Protein AF-A0A918DSN4-F1 (afdb_monomer_lite)

Sequence (107 aa):
MLESLDSAGRFVSGFLAGEIDETTNPALEEDDLLMLAVLTLDRTDPGWVLARIADSGVPVCLRAQLLWPMMRTYAEGYDILHREDPHAVRHLPTPGRHSGEEDAHHA

pLDDT: mean 81.46, std 16.31, range [38.91, 95.88]

Organism: NCBI:txid2045107

Radius of gyration: 15.55 Å; chains: 1; bounding box: 35×34×47 Å

Foldseek 3Di:
DLPDLVSLLVVLVCQQVVVDDCVNPVCVPVVVSNLVSLLVCCVPPVVSLLVLLLPPVTDNLSNLVSLQSHDNCNVVSLVNSCVVPVVSNVPRDDPPPPPPPDPPDDD

Secondary structure (DSSP, 8-state):
---SHHHHHHHHHHHHTTSS-TTT-THHHHS-HHHHHHHHHHHH-HHHHHHHHT-TTS-HHHHHHTTTT-SSSHHHHHHHHHHH-TTTTTTSPPTT-----------

Structure (mmCIF, N/CA/C/O backbone):
data_AF-A0A918DSN4-F1
#
_entry.id   AF-A0A918DSN4-F1
#
loop_
_atom_site.group_PDB
_atom_site.id
_atom_site.type_symbol
_atom_site.label_atom_id
_atom_site.label_alt_id
_atom_site.label_comp_id
_atom_site.label_asym_id
_atom_site.label_entity_id
_atom_site.label_seq_id
_atom_site.pdbx_PDB_ins_code
_atom_site.Cartn_x
_atom_site.Cartn_y
_atom_site.Cartn_z
_atom_site.occupancy
_atom_site.B_iso_or_equiv
_atom_site.auth_seq_id
_atom_site.auth_comp_id
_atom_site.auth_asym_id
_atom_site.auth_atom_id
_atom_site.pdbx_PDB_model_num
ATOM 1 N N . MET A 1 1 ? 14.220 9.222 -0.508 1.00 58.44 1 MET A N 1
ATOM 2 C CA . MET A 1 1 ? 14.613 8.637 -1.807 1.00 58.44 1 MET A CA 1
ATOM 3 C C . MET A 1 1 ? 14.317 7.143 -1.750 1.00 58.44 1 MET A C 1
ATOM 5 O O . MET A 1 1 ? 14.965 6.436 -0.988 1.00 58.44 1 MET A O 1
ATOM 9 N N . LEU A 1 2 ? 13.271 6.688 -2.447 1.00 73.06 2 LEU A N 1
ATOM 10 C CA . LEU A 1 2 ? 12.767 5.302 -2.442 1.00 73.06 2 LEU A CA 1
ATOM 11 C C . LEU A 1 2 ? 13.606 4.397 -3.369 1.00 73.06 2 LEU A C 1
ATOM 13 O O . LEU A 1 2 ? 13.076 3.705 -4.229 1.00 73.06 2 LEU A O 1
ATOM 17 N N . GLU A 1 3 ? 14.934 4.448 -3.249 1.00 69.88 3 GLU A N 1
ATOM 18 C CA . GLU A 1 3 ? 15.845 3.836 -4.237 1.00 69.88 3 GLU A CA 1
ATOM 19 C C . GLU A 1 3 ? 16.078 2.336 -4.024 1.00 69.88 3 GLU A C 1
ATOM 21 O O . GLU A 1 3 ? 16.684 1.676 -4.866 1.00 69.88 3 GLU A O 1
ATOM 26 N N . SER A 1 4 ? 15.610 1.780 -2.905 1.00 82.19 4 SER A N 1
ATOM 27 C CA . SER A 1 4 ? 15.794 0.372 -2.556 1.00 82.19 4 SER A CA 1
ATOM 28 C C . SER A 1 4 ? 14.475 -0.311 -2.206 1.00 82.19 4 SER A C 1
ATOM 30 O O . SER A 1 4 ? 13.549 0.324 -1.693 1.00 82.19 4 SER A O 1
ATOM 32 N N . LEU A 1 5 ? 14.424 -1.629 -2.438 1.00 84.25 5 LEU A N 1
ATOM 33 C CA . LEU A 1 5 ? 13.309 -2.505 -2.056 1.00 84.25 5 LEU A C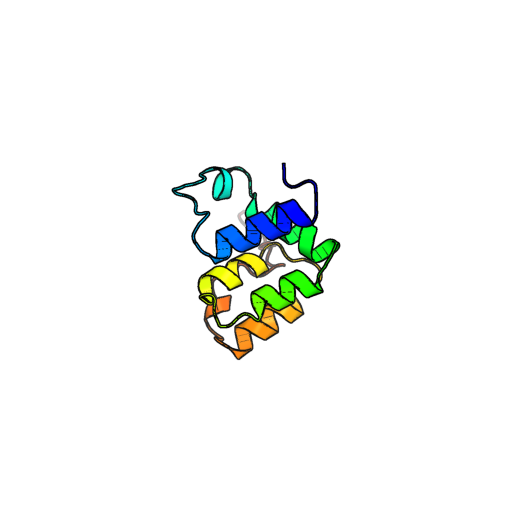A 1
ATOM 34 C C . LEU A 1 5 ? 12.911 -2.290 -0.588 1.00 84.25 5 LEU A C 1
ATOM 36 O O . LEU A 1 5 ? 11.740 -2.090 -0.284 1.00 84.25 5 LEU A O 1
ATOM 40 N N . ASP A 1 6 ? 13.899 -2.248 0.308 1.00 89.31 6 ASP A N 1
ATOM 41 C CA . ASP A 1 6 ? 13.683 -2.039 1.740 1.00 89.31 6 ASP A CA 1
ATOM 42 C C . ASP A 1 6 ? 13.043 -0.681 2.044 1.00 89.31 6 ASP A C 1
ATOM 44 O O . ASP A 1 6 ? 12.159 -0.589 2.896 1.00 89.31 6 ASP A O 1
ATOM 48 N N . SER A 1 7 ? 13.470 0.384 1.358 1.00 89.88 7 SER A N 1
ATOM 49 C CA . SER A 1 7 ? 12.892 1.713 1.561 1.00 89.88 7 SER A CA 1
ATOM 50 C C . SER A 1 7 ? 11.457 1.782 1.046 1.00 89.88 7 SER A C 1
ATOM 52 O O . SER A 1 7 ? 10.608 2.360 1.721 1.00 89.88 7 SER A O 1
ATOM 54 N N . ALA A 1 8 ? 11.181 1.190 -0.119 1.00 91.81 8 ALA A N 1
ATOM 55 C CA . ALA A 1 8 ? 9.836 1.130 -0.681 1.00 91.81 8 ALA A CA 1
ATOM 56 C C . ALA A 1 8 ? 8.899 0.289 0.199 1.00 91.81 8 ALA A C 1
ATOM 58 O O . ALA A 1 8 ? 7.802 0.731 0.535 1.00 91.81 8 ALA A O 1
ATOM 59 N N . GLY A 1 9 ? 9.358 -0.880 0.654 1.00 92.81 9 GLY A N 1
ATOM 60 C CA . GLY A 1 9 ? 8.585 -1.769 1.519 1.00 92.81 9 GLY A CA 1
ATOM 61 C C . GLY A 1 9 ? 8.258 -1.144 2.876 1.00 92.81 9 GLY A C 1
ATOM 62 O O . GLY A 1 9 ? 7.126 -1.261 3.351 1.00 92.81 9 GLY A O 1
ATOM 63 N N . ARG A 1 10 ? 9.212 -0.428 3.491 1.00 92.62 10 ARG A N 1
ATOM 64 C CA . ARG A 1 10 ? 8.958 0.329 4.730 1.00 92.62 10 ARG A CA 1
ATOM 65 C C . ARG A 1 10 ? 7.957 1.454 4.515 1.00 92.62 10 ARG A C 1
ATOM 67 O O . ARG A 1 10 ? 7.059 1.598 5.334 1.00 92.62 10 ARG A O 1
ATOM 74 N N . PHE A 1 11 ? 8.089 2.207 3.425 1.00 92.62 11 PHE A N 1
ATOM 75 C CA . PHE A 1 11 ? 7.168 3.297 3.115 1.00 92.62 11 PHE A CA 1
ATOM 76 C C . PHE A 1 11 ? 5.732 2.791 2.947 1.00 92.62 11 PHE A C 1
ATOM 78 O O . PHE A 1 11 ? 4.833 3.268 3.632 1.00 92.62 11 PHE A O 1
ATOM 85 N N . VAL A 1 12 ? 5.523 1.759 2.120 1.00 93.19 12 VAL A N 1
ATOM 86 C CA . VAL A 1 12 ? 4.194 1.152 1.936 1.00 93.19 12 VAL A CA 1
ATOM 87 C C . VAL A 1 12 ? 3.662 0.576 3.250 1.00 93.19 12 VAL A C 1
ATOM 89 O O . VAL A 1 12 ? 2.486 0.733 3.551 1.00 93.19 12 VAL A O 1
ATOM 92 N N . SER A 1 13 ? 4.510 -0.050 4.070 1.00 94.31 13 SER A N 1
ATOM 93 C CA . SER A 1 13 ? 4.070 -0.582 5.368 1.00 94.31 13 SER A CA 1
ATOM 94 C C . SER A 1 13 ? 3.641 0.524 6.342 1.00 94.31 13 SER A C 1
ATOM 96 O O . SER A 1 13 ? 2.614 0.371 6.994 1.00 94.31 13 SER A O 1
ATOM 98 N N . GLY A 1 14 ? 4.379 1.639 6.412 1.00 92.44 14 GLY A N 1
ATOM 99 C CA . GLY A 1 14 ? 4.011 2.794 7.240 1.00 92.44 14 GLY A CA 1
ATOM 100 C C . GLY A 1 14 ? 2.718 3.460 6.767 1.00 92.44 14 GLY A C 1
ATOM 101 O O . GLY A 1 14 ? 1.870 3.809 7.585 1.00 92.44 14 GLY A O 1
ATOM 102 N N . PHE A 1 15 ? 2.515 3.543 5.448 1.00 92.50 15 PHE A N 1
ATOM 103 C CA . PHE A 1 15 ? 1.252 3.994 4.864 1.00 92.50 15 PHE A CA 1
ATOM 104 C C . PHE A 1 15 ? 0.073 3.099 5.283 1.00 92.50 15 PHE A C 1
ATOM 106 O O . PHE A 1 15 ? -0.926 3.586 5.806 1.00 92.50 15 PHE A O 1
ATOM 113 N N . LEU A 1 16 ? 0.198 1.774 5.139 1.00 92.62 16 LEU A N 1
ATOM 114 C CA . LEU A 1 16 ? -0.867 0.834 5.520 1.00 92.62 16 LEU A CA 1
ATOM 115 C C . LEU A 1 16 ? -1.156 0.820 7.029 1.00 92.62 16 LEU A C 1
ATOM 117 O O . LEU A 1 16 ? -2.276 0.510 7.431 1.00 92.62 16 LEU A O 1
ATOM 121 N N . ALA A 1 17 ? -0.162 1.148 7.857 1.00 92.06 17 ALA A N 1
ATOM 122 C CA . ALA A 1 17 ? -0.320 1.283 9.302 1.00 92.06 17 ALA A CA 1
ATOM 123 C C . ALA A 1 17 ? -0.967 2.619 9.722 1.00 92.06 17 ALA A C 1
ATOM 125 O O . ALA A 1 17 ? -1.288 2.791 10.897 1.00 92.06 17 ALA A O 1
ATOM 126 N N . GLY A 1 18 ? -1.157 3.561 8.788 1.00 88.56 18 GLY A N 1
ATOM 127 C CA . GLY A 1 18 ? -1.617 4.922 9.076 1.00 88.56 18 GLY A CA 1
ATOM 128 C C . GLY A 1 18 ? -0.564 5.792 9.770 1.00 88.56 18 GLY A C 1
ATOM 129 O O . GLY A 1 18 ? -0.893 6.840 10.314 1.00 88.56 18 GLY A O 1
ATOM 130 N N . GLU A 1 19 ? 0.699 5.359 9.780 1.00 89.31 19 GLU A N 1
ATOM 131 C CA . GLU A 1 19 ? 1.829 6.138 10.303 1.00 89.31 19 GLU A CA 1
ATOM 132 C C . GLU A 1 19 ? 2.291 7.203 9.301 1.00 89.31 19 GLU A C 1
ATOM 134 O O . GLU A 1 19 ? 2.946 8.173 9.682 1.00 89.31 19 GLU A O 1
ATOM 139 N N . ILE A 1 20 ? 1.980 6.995 8.019 1.00 85.00 20 ILE A N 1
ATOM 140 C CA . ILE A 1 20 ? 2.277 7.904 6.917 1.00 85.00 20 ILE A CA 1
ATOM 141 C C . ILE A 1 20 ? 0.960 8.206 6.200 1.00 85.00 20 ILE A C 1
ATOM 143 O O . ILE A 1 20 ? 0.361 7.319 5.595 1.00 85.00 20 ILE A O 1
ATOM 147 N N . ASP A 1 21 ? 0.529 9.458 6.259 1.00 84.19 21 ASP A N 1
ATOM 148 C CA . ASP A 1 21 ? -0.645 9.985 5.565 1.00 84.19 21 ASP A CA 1
ATOM 149 C C . ASP A 1 21 ? -0.343 11.382 4.999 1.00 84.19 21 ASP A C 1
ATOM 151 O O . ASP A 1 21 ? 0.725 11.948 5.235 1.00 84.19 21 ASP A O 1
ATOM 155 N N . GLU A 1 22 ? -1.272 11.954 4.240 1.00 77.62 22 GLU A N 1
ATOM 156 C CA . GLU A 1 22 ? -1.101 13.274 3.611 1.00 77.62 22 GLU A CA 1
ATOM 157 C C . GLU A 1 22 ? -0.929 14.400 4.643 1.00 77.62 22 GLU A C 1
ATOM 159 O O . GLU A 1 22 ? -0.298 15.420 4.369 1.00 77.62 22 GLU A O 1
ATOM 164 N N . THR A 1 23 ? -1.443 14.215 5.862 1.00 79.00 23 THR A N 1
ATOM 165 C CA . THR A 1 23 ? -1.339 15.216 6.931 1.00 79.00 23 THR A CA 1
ATOM 166 C C . THR A 1 23 ? 0.054 15.247 7.554 1.00 79.00 23 THR A C 1
ATOM 168 O O . THR A 1 23 ? 0.546 16.304 7.952 1.00 79.00 23 THR A O 1
ATOM 171 N N . THR A 1 24 ? 0.701 14.085 7.621 1.00 76.12 24 THR A N 1
ATOM 172 C CA . THR A 1 24 ? 2.030 13.881 8.201 1.00 76.12 24 THR A CA 1
ATOM 173 C C . THR A 1 24 ? 3.135 13.938 7.150 1.00 76.12 24 THR A C 1
ATOM 175 O O . THR A 1 24 ? 4.286 14.229 7.481 1.00 76.12 24 THR A O 1
ATOM 178 N N . ASN A 1 25 ? 2.794 13.706 5.882 1.00 74.38 25 ASN A N 1
ATOM 179 C CA . ASN A 1 25 ? 3.702 13.755 4.750 1.00 74.38 25 ASN A CA 1
ATOM 180 C C . ASN A 1 25 ? 2.975 14.241 3.480 1.00 74.38 25 ASN A C 1
ATOM 182 O O . ASN A 1 25 ? 2.563 13.416 2.665 1.00 74.38 25 ASN A O 1
ATOM 186 N N . PRO A 1 26 ? 2.869 15.566 3.267 1.00 75.19 26 PRO A N 1
ATOM 187 C CA . PRO A 1 26 ? 2.189 16.146 2.101 1.00 75.19 26 PRO A CA 1
ATOM 188 C C . PRO A 1 26 ? 2.729 15.660 0.747 1.00 75.19 26 PRO A C 1
ATOM 190 O O . PRO A 1 26 ? 1.994 15.578 -0.233 1.00 75.19 26 PRO A O 1
ATOM 193 N N . ALA A 1 27 ? 4.000 15.245 0.700 1.00 73.75 27 ALA A N 1
ATOM 194 C CA . ALA A 1 27 ? 4.622 14.690 -0.500 1.00 73.75 27 ALA A CA 1
ATOM 195 C C . ALA A 1 27 ? 4.008 13.346 -0.952 1.00 73.75 27 ALA A C 1
ATOM 197 O O . ALA A 1 27 ? 4.314 12.864 -2.038 1.00 73.75 27 ALA A O 1
ATOM 198 N N . LEU A 1 28 ? 3.147 12.715 -0.142 1.00 74.38 28 LEU A N 1
ATOM 199 C CA . LEU A 1 28 ? 2.351 11.563 -0.578 1.00 74.38 28 LEU A CA 1
ATOM 200 C C . LEU A 1 28 ? 1.499 11.878 -1.810 1.00 74.38 28 LEU A C 1
ATOM 202 O O . LEU A 1 28 ? 1.452 11.047 -2.716 1.00 74.38 28 LEU A O 1
ATOM 206 N N . GLU A 1 29 ? 0.856 13.047 -1.817 1.00 72.69 29 GLU A N 1
ATOM 207 C CA . GLU A 1 29 ? -0.027 13.497 -2.896 1.00 72.69 29 GLU A CA 1
ATOM 208 C C . GLU A 1 29 ? 0.756 14.292 -3.950 1.00 72.69 29 GLU A C 1
ATOM 210 O O . GLU A 1 29 ? 0.581 14.070 -5.142 1.00 72.69 29 GLU A O 1
ATOM 215 N N . GLU A 1 30 ? 1.666 15.176 -3.525 1.00 68.69 30 GLU A N 1
ATOM 216 C CA . GLU A 1 30 ? 2.381 16.071 -4.448 1.00 68.69 30 GLU A CA 1
ATOM 217 C C . GLU A 1 30 ? 3.437 15.356 -5.307 1.00 68.69 30 GLU A C 1
ATOM 219 O O . GLU A 1 30 ? 3.617 15.705 -6.474 1.00 68.69 30 GLU A O 1
ATOM 224 N N . ASP A 1 31 ? 4.122 14.352 -4.748 1.00 73.38 31 ASP A N 1
ATOM 225 C CA . ASP A 1 31 ? 5.269 13.689 -5.388 1.00 73.38 31 ASP A CA 1
ATOM 226 C C . ASP A 1 31 ? 4.969 12.236 -5.805 1.00 73.38 31 ASP A C 1
ATOM 228 O O . ASP A 1 31 ? 5.889 11.475 -6.129 1.00 73.38 31 ASP A O 1
ATOM 232 N N . ASP A 1 32 ? 3.697 11.818 -5.764 1.00 84.06 32 ASP A N 1
ATOM 233 C CA . ASP A 1 32 ? 3.251 10.460 -6.104 1.00 84.06 32 ASP A CA 1
ATOM 234 C C . ASP A 1 32 ? 4.087 9.354 -5.407 1.00 84.06 32 ASP A C 1
ATOM 236 O O . ASP A 1 32 ? 4.364 8.280 -5.959 1.00 84.06 32 ASP A O 1
ATOM 240 N N . LEU A 1 33 ? 4.546 9.594 -4.171 1.00 87.06 33 LEU A N 1
ATOM 241 C CA . LEU A 1 33 ? 5.531 8.723 -3.511 1.00 87.06 33 LEU A CA 1
ATOM 242 C C . LEU A 1 33 ? 5.012 7.300 -3.287 1.00 87.06 33 LEU A C 1
ATOM 244 O O . LEU A 1 33 ? 5.771 6.334 -3.419 1.00 87.06 33 LEU A O 1
ATOM 248 N N . LEU A 1 34 ? 3.719 7.155 -2.981 1.00 89.12 34 LEU A N 1
ATOM 249 C CA . LEU A 1 34 ? 3.089 5.843 -2.855 1.00 89.12 34 LEU A CA 1
ATOM 250 C C . LEU A 1 34 ? 3.099 5.100 -4.193 1.00 89.12 34 LEU A C 1
ATOM 252 O O . LEU A 1 34 ? 3.443 3.918 -4.235 1.00 89.12 34 LEU A O 1
ATOM 256 N N . MET A 1 35 ? 2.806 5.804 -5.288 1.00 89.62 35 MET A N 1
ATOM 257 C CA . MET A 1 35 ? 2.839 5.240 -6.634 1.00 89.62 35 MET A CA 1
ATOM 258 C C . MET A 1 35 ? 4.234 4.725 -6.985 1.00 89.62 35 MET A C 1
ATOM 260 O O . MET A 1 35 ? 4.383 3.575 -7.402 1.00 89.62 35 MET A O 1
ATOM 264 N N . LEU A 1 36 ? 5.271 5.533 -6.751 1.00 90.31 36 LEU A N 1
ATOM 265 C CA . LEU A 1 36 ? 6.657 5.151 -7.023 1.00 90.31 36 LEU A CA 1
ATOM 266 C C . LEU A 1 36 ? 7.116 3.955 -6.176 1.00 90.31 36 LEU A C 1
ATOM 268 O O . LEU A 1 36 ? 7.787 3.052 -6.693 1.00 90.31 36 LEU A O 1
ATOM 272 N N . ALA A 1 37 ? 6.749 3.921 -4.891 1.00 92.44 37 ALA A N 1
ATOM 273 C CA . ALA A 1 37 ? 7.082 2.811 -4.002 1.00 92.44 37 ALA A CA 1
ATOM 274 C C . ALA A 1 37 ? 6.438 1.503 -4.483 1.00 92.44 37 ALA A C 1
ATOM 276 O O . ALA A 1 37 ? 7.122 0.487 -4.625 1.00 92.44 37 ALA A O 1
ATOM 277 N N . VAL A 1 38 ? 5.138 1.539 -4.785 1.00 93.56 38 VAL A N 1
ATOM 278 C CA . VAL A 1 38 ? 4.383 0.367 -5.240 1.00 93.56 38 VAL A CA 1
ATOM 279 C C . VAL A 1 38 ? 4.875 -0.119 -6.601 1.00 93.56 38 VAL A C 1
ATOM 281 O O . VAL A 1 38 ? 5.118 -1.313 -6.745 1.00 93.56 38 VAL A O 1
ATOM 284 N N . LEU A 1 39 ? 5.112 0.770 -7.573 1.00 91.88 39 LEU A N 1
ATOM 285 C CA . LEU A 1 39 ? 5.688 0.406 -8.877 1.00 91.88 39 LEU A CA 1
ATOM 286 C C . LEU A 1 39 ? 7.041 -0.295 -8.730 1.00 91.88 39 LEU A C 1
ATOM 288 O O . LEU A 1 39 ? 7.336 -1.281 -9.413 1.00 91.88 39 LEU A O 1
ATOM 292 N N . THR A 1 40 ? 7.879 0.216 -7.827 1.00 92.25 40 THR A N 1
ATOM 293 C CA . THR A 1 40 ? 9.184 -0.381 -7.543 1.00 92.25 40 THR A CA 1
ATOM 294 C C . THR A 1 40 ? 9.018 -1.796 -7.005 1.00 92.25 40 THR A C 1
ATOM 296 O O . THR A 1 40 ? 9.680 -2.710 -7.504 1.00 92.25 40 THR A O 1
ATOM 299 N N . LEU A 1 41 ? 8.116 -1.994 -6.044 1.00 93.94 41 LEU A N 1
ATOM 300 C CA . LEU A 1 41 ? 7.851 -3.292 -5.430 1.00 93.94 41 LEU A CA 1
ATOM 301 C C . LEU A 1 41 ? 7.183 -4.273 -6.405 1.00 93.94 41 LEU A C 1
ATOM 303 O O . LEU A 1 41 ? 7.676 -5.382 -6.546 1.00 93.94 41 LEU A O 1
ATOM 307 N N . ASP A 1 42 ? 6.160 -3.872 -7.163 1.00 93.88 42 ASP A N 1
ATOM 308 C CA . ASP A 1 42 ? 5.487 -4.720 -8.168 1.00 93.88 42 ASP A CA 1
ATOM 309 C C . ASP A 1 42 ? 6.482 -5.282 -9.205 1.00 93.88 42 ASP A C 1
ATOM 311 O O . ASP A 1 42 ? 6.422 -6.448 -9.622 1.00 93.88 42 ASP A O 1
ATOM 315 N N . ARG A 1 43 ? 7.472 -4.462 -9.582 1.00 92.50 43 ARG A N 1
ATOM 316 C CA . ARG A 1 43 ? 8.541 -4.860 -10.503 1.00 92.50 43 ARG A CA 1
ATOM 317 C C . ARG A 1 43 ? 9.580 -5.783 -9.864 1.00 92.50 43 ARG A C 1
ATOM 319 O O . ARG A 1 43 ? 10.088 -6.669 -10.550 1.00 92.50 43 ARG A O 1
ATOM 326 N N . THR A 1 44 ? 9.953 -5.543 -8.609 1.00 93.56 44 THR A N 1
ATOM 327 C CA . THR A 1 44 ? 11.111 -6.196 -7.969 1.00 93.56 44 THR A CA 1
ATOM 328 C C . THR A 1 44 ? 10.732 -7.393 -7.101 1.00 93.56 44 THR A C 1
ATOM 330 O O . THR A 1 44 ? 11.393 -8.424 -7.184 1.00 93.56 44 THR A O 1
ATOM 333 N N . ASP A 1 45 ? 9.651 -7.290 -6.334 1.00 94.56 45 ASP A N 1
ATOM 334 C CA . ASP A 1 45 ? 9.075 -8.348 -5.505 1.00 94.56 45 ASP A CA 1
ATOM 335 C C . ASP A 1 45 ? 7.529 -8.301 -5.563 1.00 94.56 45 ASP A C 1
ATOM 337 O O . ASP A 1 45 ? 6.866 -7.780 -4.659 1.00 94.56 45 ASP A O 1
ATOM 341 N N . PRO A 1 46 ? 6.920 -8.848 -6.633 1.00 93.31 46 PRO A N 1
ATOM 342 C CA . PRO A 1 46 ? 5.461 -8.870 -6.790 1.00 93.31 46 PRO A CA 1
ATOM 343 C C . PRO A 1 46 ? 4.749 -9.610 -5.649 1.00 93.31 46 PRO A C 1
ATOM 345 O O . PRO A 1 46 ? 3.628 -9.267 -5.276 1.00 93.31 46 PRO A O 1
ATOM 348 N N . GLY A 1 47 ? 5.389 -10.652 -5.104 1.00 95.25 47 GLY A N 1
ATOM 349 C CA . GLY A 1 47 ? 4.806 -11.505 -4.076 1.00 95.25 47 GLY A CA 1
ATOM 350 C C . GLY A 1 47 ? 4.629 -10.739 -2.774 1.00 95.25 47 GLY A C 1
ATOM 351 O O . GLY A 1 47 ? 3.616 -10.907 -2.096 1.00 95.25 47 GLY A O 1
ATOM 352 N N . TRP A 1 48 ? 5.567 -9.842 -2.466 1.00 94.31 48 TRP A N 1
ATOM 353 C CA . TRP A 1 48 ? 5.457 -8.946 -1.324 1.00 94.31 48 TRP A CA 1
ATOM 354 C C . TRP A 1 48 ? 4.233 -8.026 -1.420 1.00 94.31 48 TRP A C 1
ATOM 356 O O . TRP A 1 48 ? 3.465 -7.941 -0.460 1.00 94.31 48 TRP A O 1
ATOM 366 N N . VAL A 1 49 ? 4.007 -7.377 -2.572 1.00 94.06 49 VAL A N 1
ATOM 367 C CA . VAL A 1 49 ? 2.863 -6.460 -2.764 1.00 94.06 49 VAL A CA 1
ATOM 368 C C . VAL A 1 49 ? 1.542 -7.215 -2.665 1.00 94.06 49 VAL A C 1
ATOM 370 O O . VAL A 1 49 ? 0.651 -6.804 -1.922 1.00 94.06 49 VAL A O 1
ATOM 373 N N . LEU A 1 50 ? 1.434 -8.362 -3.341 1.00 95.69 50 LEU A N 1
ATOM 374 C CA . LEU A 1 50 ? 0.236 -9.201 -3.283 1.00 95.69 50 LEU A CA 1
ATOM 375 C C . LEU A 1 50 ? -0.052 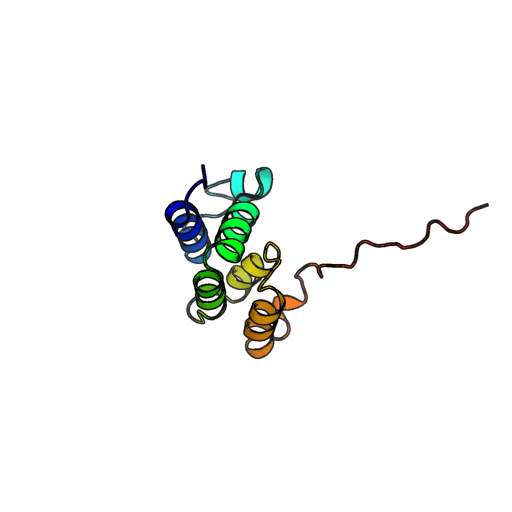-9.702 -1.863 1.00 95.69 50 LEU A C 1
ATOM 377 O O . LEU A 1 50 ? -1.211 -9.736 -1.455 1.00 95.69 50 LEU A O 1
ATOM 381 N N . ALA A 1 51 ? 0.980 -10.028 -1.080 1.00 95.88 51 ALA A N 1
ATOM 382 C CA . ALA A 1 51 ? 0.806 -10.413 0.317 1.00 95.88 51 ALA A CA 1
ATOM 383 C C . ALA A 1 51 ? 0.242 -9.268 1.174 1.00 95.88 51 ALA A C 1
ATOM 385 O O . ALA A 1 51 ? -0.575 -9.524 2.052 1.00 95.88 51 ALA A O 1
ATOM 386 N N . ARG A 1 52 ? 0.633 -8.010 0.916 1.00 95.12 52 ARG A N 1
ATOM 387 C CA . ARG A 1 52 ? 0.045 -6.839 1.592 1.00 95.12 52 ARG A CA 1
ATOM 388 C C . ARG A 1 52 ? -1.397 -6.587 1.165 1.00 95.12 52 ARG A C 1
ATOM 390 O O . ARG A 1 52 ? -2.229 -6.260 2.002 1.00 95.12 52 ARG A O 1
ATOM 397 N N . ILE A 1 53 ? -1.710 -6.779 -0.115 1.00 94.25 53 ILE A N 1
ATOM 398 C CA . ILE A 1 53 ? -3.089 -6.686 -0.615 1.00 94.25 53 ILE A CA 1
ATOM 399 C C . ILE A 1 53 ? -3.973 -7.785 -0.018 1.00 94.25 53 ILE A C 1
ATOM 401 O O . ILE A 1 53 ? -5.150 -7.547 0.221 1.00 94.25 53 ILE A O 1
ATOM 405 N N . ALA A 1 54 ? -3.433 -8.968 0.266 1.00 95.44 54 ALA A N 1
ATOM 406 C CA . ALA A 1 54 ? -4.172 -10.056 0.903 1.00 95.44 54 ALA A CA 1
ATOM 407 C C . ALA A 1 54 ? -4.292 -9.929 2.435 1.00 95.44 54 ALA A C 1
ATOM 409 O O . ALA A 1 54 ? -4.941 -10.767 3.060 1.00 95.44 54 ALA A O 1
ATOM 410 N N . ASP A 1 55 ? -3.671 -8.921 3.053 1.00 95.38 55 ASP A N 1
ATOM 411 C CA . ASP A 1 55 ? -3.667 -8.768 4.506 1.00 95.38 55 ASP A CA 1
ATOM 412 C C . ASP A 1 55 ? -5.006 -8.215 5.019 1.00 95.38 55 ASP A C 1
ATOM 414 O O . ASP A 1 55 ? -5.236 -7.006 5.066 1.00 95.38 55 ASP A O 1
ATOM 418 N N . SER A 1 56 ? -5.894 -9.112 5.452 1.00 91.00 56 SER A N 1
ATOM 419 C CA . SER A 1 56 ? -7.200 -8.752 6.016 1.00 91.00 56 SER A CA 1
ATOM 420 C C . SER A 1 56 ? -7.116 -7.979 7.341 1.00 91.00 56 SER A C 1
ATOM 422 O O . SER A 1 56 ? -8.138 -7.509 7.834 1.00 91.00 56 SER A O 1
ATOM 424 N N . GLY A 1 57 ? -5.929 -7.869 7.951 1.00 92.94 57 GLY A N 1
ATOM 425 C CA . GLY A 1 57 ? -5.699 -7.018 9.118 1.00 92.94 57 GLY A CA 1
ATOM 426 C C . GLY A 1 57 ? -5.670 -5.525 8.782 1.00 92.94 57 GLY A C 1
ATOM 427 O O . GLY A 1 57 ? -5.838 -4.698 9.678 1.00 92.94 57 GLY A O 1
ATOM 428 N N . VAL A 1 58 ? -5.497 -5.172 7.504 1.00 92.56 58 VAL A N 1
ATOM 429 C CA . VAL A 1 58 ? -5.468 -3.787 7.024 1.00 92.56 58 VAL A CA 1
ATOM 430 C C . VAL A 1 58 ? -6.808 -3.426 6.366 1.00 92.56 58 VAL A C 1
ATOM 432 O O . VAL A 1 58 ? -7.326 -4.210 5.558 1.00 92.56 58 VAL A O 1
ATOM 435 N N . PRO A 1 59 ? -7.375 -2.232 6.638 1.00 91.50 59 PRO A N 1
ATOM 436 C CA . PRO A 1 59 ? -8.595 -1.769 5.986 1.00 91.50 59 PRO A CA 1
ATOM 437 C C . PRO A 1 59 ? -8.537 -1.888 4.460 1.00 91.50 59 PRO A C 1
ATOM 439 O O . PRO A 1 59 ? -7.571 -1.467 3.819 1.00 91.50 59 PRO A O 1
ATOM 442 N N . VAL A 1 60 ? -9.606 -2.432 3.871 1.00 91.00 60 VAL A N 1
ATOM 443 C CA . VAL A 1 60 ? -9.688 -2.694 2.426 1.00 91.00 60 VAL A CA 1
ATOM 444 C C . VAL A 1 60 ? -9.471 -1.427 1.591 1.00 91.00 60 VAL A C 1
ATOM 446 O O . VAL A 1 60 ? -8.822 -1.480 0.552 1.00 91.00 60 VAL A O 1
ATOM 449 N N . CYS A 1 61 ? -9.930 -0.269 2.078 1.00 88.06 61 CYS A N 1
ATOM 450 C CA . CYS A 1 61 ? -9.756 1.016 1.406 1.00 88.06 61 CYS A CA 1
ATOM 451 C C . CYS A 1 61 ? -8.286 1.441 1.289 1.00 88.06 61 CYS A C 1
ATOM 453 O O . CYS A 1 61 ? -7.917 2.026 0.279 1.00 88.06 61 CYS A O 1
ATOM 455 N N . LEU A 1 62 ? -7.441 1.124 2.275 1.00 89.88 62 LEU A N 1
ATOM 456 C CA . LEU A 1 62 ? -6.008 1.429 2.225 1.00 89.88 62 LEU A CA 1
ATOM 457 C C . LEU A 1 62 ? -5.281 0.466 1.287 1.00 89.88 62 LEU A C 1
ATOM 459 O O . LEU A 1 62 ? -4.482 0.890 0.457 1.00 89.88 62 LEU A O 1
ATOM 463 N N . ARG A 1 63 ? -5.608 -0.830 1.355 1.00 92.75 63 ARG A N 1
ATOM 464 C CA . ARG A 1 63 ? -5.046 -1.835 0.438 1.00 92.75 63 ARG A CA 1
ATOM 465 C C . ARG A 1 63 ? -5.419 -1.564 -1.018 1.00 92.75 63 ARG A C 1
ATOM 467 O O . ARG A 1 63 ? -4.586 -1.749 -1.899 1.00 92.75 63 ARG A O 1
ATOM 474 N N . ALA A 1 64 ? -6.633 -1.074 -1.267 1.00 91.38 64 ALA A N 1
ATOM 475 C CA . ALA A 1 64 ? -7.096 -0.683 -2.595 1.00 91.38 64 ALA A CA 1
ATOM 476 C C . ALA A 1 64 ? -6.237 0.423 -3.227 1.00 91.38 64 ALA A C 1
ATOM 478 O O . ALA A 1 64 ? -6.049 0.419 -4.439 1.00 91.38 64 ALA A O 1
ATOM 479 N N . GLN A 1 65 ? -5.641 1.320 -2.438 1.00 89.88 65 GLN A N 1
ATOM 480 C CA . GLN A 1 65 ? -4.762 2.365 -2.977 1.00 89.88 65 GLN A CA 1
ATOM 481 C C . GLN A 1 65 ? -3.465 1.802 -3.569 1.00 89.88 65 GLN A C 1
ATOM 483 O O . GLN A 1 65 ? -2.886 2.406 -4.469 1.00 89.88 65 GLN A O 1
ATOM 488 N N . LEU A 1 66 ? -3.038 0.610 -3.136 1.00 91.88 66 LEU A N 1
ATOM 489 C CA . LEU A 1 66 ? -1.871 -0.058 -3.710 1.00 91.88 66 LEU A CA 1
ATOM 490 C C . LEU A 1 66 ? -2.137 -0.617 -5.107 1.00 91.88 66 LEU A C 1
ATOM 492 O O . LEU A 1 66 ? -1.187 -0.891 -5.823 1.00 91.88 66 LEU A O 1
ATOM 496 N N . LEU A 1 67 ? -3.395 -0.806 -5.511 1.00 90.25 67 LEU A N 1
ATOM 497 C CA . LEU A 1 67 ? -3.701 -1.387 -6.818 1.00 90.25 67 LEU A CA 1
ATOM 498 C C . LEU A 1 67 ? -3.355 -0.458 -7.967 1.00 90.25 67 LEU A C 1
ATOM 500 O O . LEU A 1 67 ? -2.837 -0.908 -8.981 1.00 90.25 67 LEU A O 1
ATOM 504 N N . TRP A 1 68 ? -3.670 0.827 -7.820 1.00 85.50 68 TRP A N 1
ATOM 505 C CA . TRP A 1 68 ? -3.591 1.786 -8.918 1.00 85.50 68 TRP A CA 1
ATOM 506 C C . TRP A 1 68 ? -2.204 1.861 -9.582 1.00 85.50 68 TRP A C 1
ATOM 508 O O . TRP A 1 68 ? -2.140 1.822 -10.810 1.00 85.50 68 TRP A O 1
ATOM 518 N N . PRO A 1 69 ? -1.093 1.893 -8.824 1.00 87.44 69 PRO A N 1
ATOM 519 C CA . PRO A 1 69 ? 0.241 1.940 -9.410 1.00 87.44 69 PRO A CA 1
ATOM 520 C C . PRO A 1 69 ? 0.715 0.606 -9.997 1.00 87.44 69 PRO A C 1
ATOM 522 O O . PRO A 1 69 ? 1.725 0.579 -10.692 1.00 87.44 69 PRO A O 1
ATOM 525 N N . MET A 1 70 ? 0.069 -0.519 -9.679 1.00 89.06 70 MET A N 1
ATOM 526 C CA . MET A 1 70 ? 0.532 -1.832 -10.129 1.00 89.06 70 MET A CA 1
ATOM 527 C C . MET A 1 70 ? 0.276 -2.000 -11.622 1.00 89.06 70 MET A C 1
ATOM 529 O O . MET A 1 70 ? -0.812 -1.734 -12.123 1.00 89.06 70 MET A O 1
ATOM 533 N N . MET A 1 71 ? 1.273 -2.521 -12.330 1.00 84.56 71 MET A N 1
ATOM 534 C CA . MET A 1 71 ? 1.172 -2.802 -13.762 1.00 84.56 71 MET A CA 1
ATOM 535 C C . MET A 1 71 ? 1.146 -4.301 -14.022 1.00 84.56 71 MET A C 1
ATOM 537 O O . MET A 1 71 ? 0.417 -4.775 -14.890 1.00 84.56 71 MET A O 1
ATOM 541 N N . ARG A 1 72 ? 1.961 -5.060 -13.285 1.00 87.00 72 ARG A N 1
ATOM 542 C CA . ARG A 1 72 ? 2.198 -6.473 -13.571 1.00 87.00 72 ARG A CA 1
ATOM 543 C C . ARG A 1 72 ? 1.256 -7.384 -12.809 1.00 87.00 72 ARG A C 1
ATOM 545 O O . ARG A 1 72 ? 0.797 -8.362 -13.383 1.00 87.00 72 ARG A O 1
ATOM 552 N N . THR A 1 73 ? 0.980 -7.051 -11.552 1.00 90.56 73 THR A N 1
ATOM 553 C CA . THR A 1 73 ? 0.127 -7.862 -10.673 1.00 90.56 73 THR A CA 1
ATOM 554 C C . THR A 1 73 ? -1.237 -7.233 -10.378 1.00 90.56 73 THR A C 1
ATOM 556 O O . THR A 1 73 ? -1.925 -7.626 -9.435 1.00 90.56 73 THR A O 1
ATOM 559 N N . TYR A 1 74 ? -1.649 -6.245 -11.188 1.00 90.75 74 TYR A N 1
ATOM 560 C CA . TYR A 1 74 ? -2.930 -5.546 -11.035 1.00 90.75 74 TYR A CA 1
ATOM 561 C C . TYR A 1 74 ? -4.114 -6.517 -11.025 1.00 90.75 74 TYR A C 1
ATOM 563 O O . TYR A 1 74 ? -4.977 -6.426 -10.158 1.00 90.75 74 TYR A O 1
ATOM 571 N N . ALA A 1 75 ? -4.153 -7.459 -11.974 1.00 91.81 75 ALA A N 1
ATOM 572 C CA . ALA A 1 75 ? -5.261 -8.400 -12.102 1.00 91.81 75 ALA A CA 1
ATOM 573 C C . ALA A 1 75 ? -5.368 -9.318 -10.875 1.00 91.81 75 ALA A C 1
AT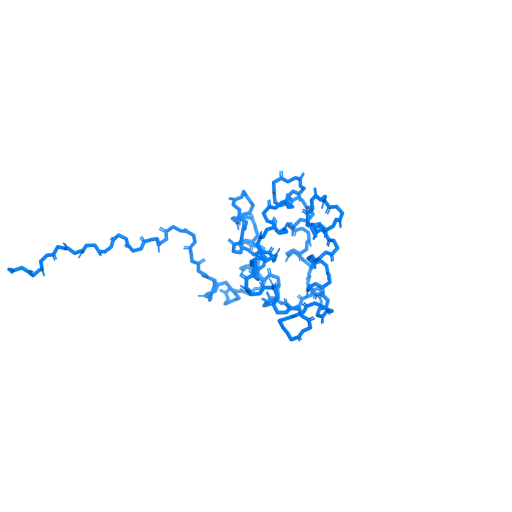OM 575 O O . ALA A 1 75 ? -6.456 -9.473 -10.328 1.00 91.81 75 ALA A O 1
ATOM 576 N N . GLU A 1 76 ? -4.250 -9.872 -10.392 1.00 94.12 76 GLU A N 1
ATOM 577 C CA . GLU A 1 76 ? -4.249 -10.700 -9.185 1.00 94.12 76 GLU A CA 1
ATOM 578 C C . GLU A 1 76 ? -4.633 -9.900 -7.935 1.00 94.12 76 GLU A C 1
ATOM 580 O O . GLU A 1 76 ? -5.419 -10.380 -7.117 1.00 94.12 76 GLU A O 1
ATOM 585 N N . GLY A 1 77 ? -4.117 -8.677 -7.785 1.00 92.44 77 GLY A N 1
ATOM 586 C CA . GLY A 1 77 ? -4.478 -7.802 -6.670 1.00 92.44 77 GLY A CA 1
ATOM 587 C C . GLY A 1 77 ? -5.960 -7.412 -6.692 1.00 92.44 77 GLY A C 1
ATOM 588 O O . GLY A 1 77 ? -6.619 -7.432 -5.651 1.00 92.44 77 GLY A O 1
ATOM 589 N N . TYR A 1 78 ? -6.501 -7.115 -7.878 1.00 92.50 78 TYR A N 1
ATOM 590 C CA . TYR A 1 78 ? -7.912 -6.794 -8.078 1.00 92.50 78 TYR A CA 1
ATOM 591 C C . TYR A 1 78 ? -8.782 -7.973 -7.662 1.00 92.50 78 TYR A C 1
ATOM 593 O O . TYR A 1 78 ? -9.724 -7.804 -6.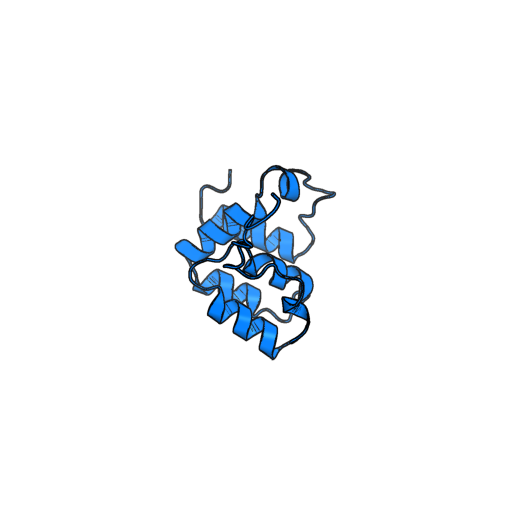896 1.00 92.50 78 TYR A O 1
ATOM 601 N N . ASP A 1 79 ? -8.428 -9.174 -8.113 1.00 93.38 79 ASP A N 1
ATOM 602 C CA . ASP A 1 79 ? -9.121 -10.410 -7.774 1.00 93.38 79 ASP A CA 1
ATOM 603 C C . ASP A 1 79 ? -9.145 -10.679 -6.266 1.00 93.38 79 ASP A C 1
ATOM 605 O O . ASP A 1 79 ? -10.166 -11.126 -5.738 1.00 93.38 79 ASP A O 1
ATOM 609 N N . ILE A 1 80 ? -8.037 -10.418 -5.564 1.00 94.00 80 ILE A N 1
ATOM 610 C CA . ILE A 1 80 ? -7.963 -10.561 -4.104 1.00 94.00 80 ILE A CA 1
ATOM 611 C C . ILE A 1 80 ? -8.974 -9.626 -3.437 1.00 94.00 80 ILE A C 1
ATOM 613 O O . ILE A 1 80 ? -9.820 -10.096 -2.674 1.00 94.00 80 ILE A O 1
ATOM 617 N N . LEU A 1 81 ? -8.931 -8.328 -3.754 1.00 92.25 81 LEU A N 1
ATOM 618 C CA . LEU A 1 81 ? -9.827 -7.356 -3.127 1.00 92.25 81 LEU A CA 1
ATOM 619 C C . LEU A 1 81 ? -11.284 -7.564 -3.532 1.00 92.25 81 LEU A C 1
ATOM 621 O O . LEU A 1 81 ? -12.165 -7.462 -2.689 1.00 92.25 81 LEU A O 1
ATOM 625 N N . HIS A 1 82 ? -11.552 -7.903 -4.792 1.00 90.50 82 HIS A N 1
ATOM 626 C CA . HIS A 1 82 ? -12.907 -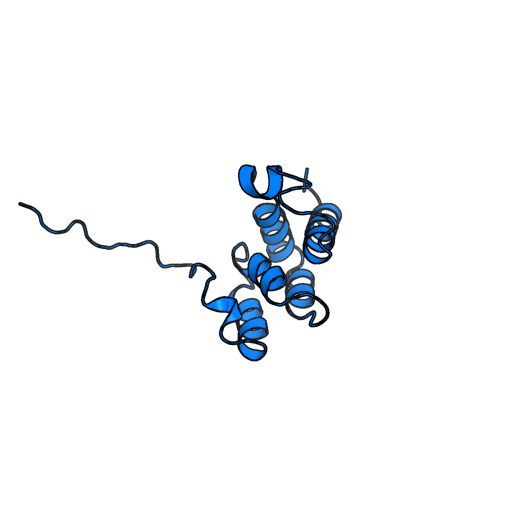8.098 -5.299 1.00 90.50 82 HIS A CA 1
ATOM 627 C C . HIS A 1 82 ? -13.621 -9.280 -4.632 1.00 90.50 82 HIS A C 1
ATOM 629 O O . HIS A 1 82 ? -14.832 -9.232 -4.427 1.00 90.50 82 HIS A O 1
ATOM 635 N N . ARG A 1 83 ? -12.886 -10.344 -4.278 1.00 90.94 83 ARG A N 1
ATOM 636 C CA . ARG A 1 83 ? -13.447 -11.483 -3.531 1.00 90.94 83 ARG A CA 1
ATOM 637 C C . ARG A 1 83 ? -13.798 -11.123 -2.090 1.00 90.94 83 ARG A C 1
ATOM 639 O O . ARG A 1 83 ? -14.708 -11.731 -1.533 1.00 90.94 83 ARG A O 1
ATOM 646 N N . GLU A 1 84 ? -13.066 -10.190 -1.492 1.00 89.81 84 GLU A N 1
ATOM 647 C CA . GLU A 1 84 ? -13.297 -9.736 -0.121 1.00 89.81 84 GLU A CA 1
ATOM 648 C C . GLU A 1 84 ? -14.417 -8.689 -0.054 1.00 89.81 84 GLU A C 1
ATOM 650 O O . GLU A 1 84 ? -15.359 -8.835 0.721 1.00 89.81 84 GLU A O 1
ATOM 655 N N . ASP A 1 85 ? -14.336 -7.668 -0.905 1.00 86.38 85 ASP A N 1
ATOM 656 C CA . ASP A 1 85 ? -15.332 -6.615 -1.055 1.00 86.38 85 ASP A CA 1
ATOM 657 C C . ASP A 1 85 ? -15.436 -6.185 -2.535 1.00 86.38 85 ASP A C 1
ATOM 659 O O . ASP A 1 85 ? -14.604 -5.418 -3.040 1.00 86.38 85 ASP A O 1
ATOM 663 N N . PRO A 1 86 ? -16.501 -6.603 -3.245 1.00 84.00 86 PRO A N 1
ATOM 664 C CA . PRO A 1 86 ? -16.739 -6.213 -4.634 1.00 84.00 86 PRO A CA 1
ATOM 665 C C . PRO A 1 86 ? -16.870 -4.699 -4.856 1.00 84.00 86 PRO A C 1
ATOM 667 O O . PRO A 1 86 ? -16.772 -4.230 -5.996 1.00 84.00 86 PRO A O 1
ATOM 670 N N . HIS A 1 87 ? -17.142 -3.923 -3.803 1.00 82.81 87 HIS A N 1
ATOM 671 C CA . HIS A 1 87 ? -17.299 -2.474 -3.861 1.00 82.81 87 HIS A CA 1
ATOM 672 C C . HIS A 1 87 ? -16.001 -1.711 -3.596 1.00 82.81 87 HIS A C 1
ATOM 674 O O . HIS A 1 87 ? -15.880 -0.588 -4.086 1.00 82.81 87 HIS A O 1
ATOM 680 N N . ALA A 1 88 ? -15.011 -2.313 -2.932 1.00 75.44 88 ALA A N 1
ATOM 681 C CA . ALA A 1 88 ? -13.737 -1.660 -2.615 1.00 75.44 88 ALA A CA 1
ATOM 682 C C . ALA A 1 88 ? -12.974 -1.178 -3.860 1.00 75.44 88 ALA A C 1
ATOM 684 O O . ALA A 1 88 ? -12.254 -0.184 -3.819 1.00 75.44 88 ALA A O 1
ATOM 685 N N . VAL A 1 89 ? -13.180 -1.848 -4.994 1.00 71.25 89 VAL A N 1
ATOM 686 C CA . VAL A 1 89 ? -12.531 -1.539 -6.274 1.00 71.25 89 VAL A CA 1
ATOM 687 C C . VAL A 1 89 ? -13.372 -0.649 -7.197 1.00 71.25 89 VAL A C 1
ATOM 689 O O . VAL A 1 89 ? -12.888 -0.237 -8.246 1.00 71.25 89 VAL A O 1
ATOM 692 N N . ARG A 1 90 ? -14.625 -0.315 -6.839 1.00 70.81 90 ARG A N 1
ATOM 693 C CA . ARG A 1 90 ? -15.517 0.497 -7.699 1.00 70.81 90 ARG A CA 1
ATOM 694 C C . ARG A 1 90 ? -15.059 1.941 -7.874 1.00 70.81 90 ARG A C 1
ATOM 696 O O . ARG A 1 90 ? -15.454 2.578 -8.846 1.00 70.81 90 ARG A O 1
ATOM 703 N N . HIS A 1 91 ? -14.274 2.447 -6.929 1.00 63.44 91 HIS A N 1
ATOM 704 C CA . HIS A 1 91 ? -13.763 3.816 -6.936 1.00 63.44 91 HIS A CA 1
ATOM 705 C C . HIS A 1 91 ? -12.315 3.910 -7.420 1.00 63.44 91 HIS A C 1
ATOM 707 O O . HIS A 1 91 ? -11.799 5.014 -7.562 1.00 63.44 91 HIS A O 1
ATOM 713 N N . LEU A 1 92 ? -11.668 2.772 -7.695 1.00 62.62 92 LEU A N 1
ATOM 714 C CA . LEU A 1 92 ? -10.348 2.780 -8.303 1.00 62.62 92 LEU A CA 1
ATOM 715 C C . LEU A 1 92 ? -10.488 3.152 -9.780 1.00 62.62 92 LEU A C 1
ATOM 717 O O . LEU A 1 92 ? -11.371 2.616 -10.463 1.00 62.62 92 LEU A O 1
ATOM 721 N N . PRO A 1 93 ? -9.638 4.048 -10.301 1.00 53.56 93 PRO A N 1
ATOM 722 C CA . PRO A 1 93 ? -9.661 4.320 -11.719 1.00 53.56 93 PRO A CA 1
ATOM 723 C C . PRO A 1 93 ? -9.287 3.029 -12.466 1.00 53.56 93 PRO A C 1
ATOM 725 O O . PRO A 1 93 ? -8.467 2.224 -12.020 1.00 53.56 93 PRO A O 1
ATOM 728 N N . THR A 1 94 ? -9.976 2.764 -13.573 1.00 50.97 94 THR A N 1
ATOM 729 C CA . THR A 1 94 ? -9.766 1.544 -14.360 1.00 50.97 94 THR A CA 1
ATOM 730 C C . THR A 1 94 ? -8.565 1.774 -15.277 1.00 50.97 94 THR A C 1
ATOM 732 O O . THR A 1 94 ? -8.629 2.689 -16.107 1.00 50.97 94 THR A O 1
ATOM 735 N N . PRO A 1 95 ? -7.474 0.993 -15.180 1.00 42.59 95 PRO A N 1
ATOM 736 C CA . PRO A 1 95 ? -6.361 1.140 -16.105 1.00 42.59 95 PRO A CA 1
ATOM 737 C C . PRO A 1 95 ? -6.859 0.809 -17.518 1.00 42.59 95 PRO A C 1
ATOM 739 O O . PRO A 1 95 ? -7.342 -0.292 -17.780 1.00 42.59 95 PRO A O 1
ATOM 742 N N . GLY A 1 96 ? -6.798 1.790 -18.422 1.00 44.44 96 GLY A N 1
ATOM 743 C CA . GLY A 1 96 ? -7.159 1.614 -19.833 1.00 44.44 96 GLY A CA 1
ATOM 744 C C . GLY A 1 96 ? -8.414 2.338 -20.328 1.00 44.44 96 GLY A C 1
ATOM 745 O O . GLY A 1 96 ? -8.689 2.266 -21.521 1.00 44.44 96 GLY A O 1
ATOM 746 N N . ARG A 1 97 ? -9.137 3.104 -19.500 1.00 40.56 97 ARG A N 1
ATOM 747 C CA . ARG A 1 97 ? -10.046 4.147 -20.017 1.00 40.56 97 ARG A CA 1
ATOM 748 C C . ARG A 1 97 ? -9.344 5.502 -20.014 1.00 40.56 97 ARG A C 1
ATOM 750 O O . ARG A 1 97 ? -9.736 6.426 -19.314 1.00 40.56 97 ARG A O 1
ATOM 757 N N . HIS A 1 98 ? -8.313 5.632 -20.850 1.00 38.91 98 HIS A N 1
ATOM 758 C CA . HIS A 1 98 ? -8.169 6.910 -21.536 1.00 38.91 98 HIS A CA 1
ATOM 759 C C . HIS A 1 98 ? -9.439 7.059 -22.366 1.00 38.91 98 HIS A C 1
ATOM 761 O O . HIS A 1 98 ? -9.696 6.229 -23.238 1.00 38.91 98 HIS A O 1
ATOM 767 N N . SER A 1 99 ? -10.253 8.061 -22.051 1.00 43.06 99 SER A N 1
ATOM 768 C CA . SER A 1 99 ? -11.309 8.535 -22.932 1.00 43.06 99 SER A CA 1
ATOM 769 C C . SER A 1 99 ? -10.680 8.941 -24.265 1.00 43.06 99 SER A C 1
ATOM 771 O O . SER A 1 99 ? -10.306 10.087 -24.480 1.00 43.06 99 SER A O 1
ATOM 773 N N . GLY A 1 100 ? -10.522 7.970 -25.161 1.00 43.62 100 GLY A N 1
ATOM 774 C CA . GLY A 1 100 ? -10.693 8.184 -26.585 1.00 43.62 100 GLY A CA 1
ATOM 775 C C . GLY A 1 100 ? -12.188 8.321 -26.830 1.00 43.62 100 GLY A C 1
ATOM 776 O O . GLY A 1 100 ? -12.820 7.393 -27.313 1.00 43.62 100 GLY A O 1
ATOM 777 N N . GLU A 1 101 ? -12.748 9.441 -26.392 1.00 42.66 101 GLU A N 1
ATOM 778 C CA . GLU A 1 101 ? -14.069 9.917 -26.787 1.00 42.66 101 GLU A CA 1
ATOM 779 C C . GLU A 1 101 ? -13.747 11.197 -27.560 1.00 42.66 101 GLU A C 1
ATOM 781 O O . GLU A 1 101 ? -13.401 12.221 -26.985 1.00 42.66 101 GLU A O 1
ATOM 786 N N . GLU A 1 102 ? -13.321 11.016 -28.810 1.00 50.78 102 GLU A N 1
ATOM 787 C CA . GLU A 1 102 ? -14.145 11.420 -29.949 1.00 50.78 102 GLU A CA 1
ATOM 788 C C . GLU A 1 102 ? -14.611 12.878 -29.822 1.00 50.78 102 GLU A C 1
ATOM 790 O O . GLU A 1 102 ? -15.800 13.158 -29.731 1.00 50.78 102 GLU A O 1
ATOM 795 N N . ASP A 1 103 ? -13.678 13.823 -29.981 1.00 46.66 103 ASP A N 1
ATOM 796 C CA . ASP A 1 103 ? -13.996 15.100 -30.634 1.00 46.66 103 ASP A CA 1
ATOM 797 C C . ASP A 1 103 ? -14.228 14.839 -32.135 1.00 46.66 103 ASP A C 1
ATOM 799 O O . ASP A 1 103 ? -13.504 15.288 -33.026 1.00 46.66 103 ASP A O 1
ATOM 803 N N . ALA A 1 104 ? -15.252 14.040 -32.419 1.00 53.22 104 ALA A N 1
ATOM 804 C CA . ALA A 1 104 ? -15.944 14.047 -33.683 1.00 53.22 104 ALA A CA 1
ATOM 805 C C . ALA A 1 104 ? -17.188 14.924 -33.492 1.00 53.22 104 ALA A C 1
ATOM 807 O O . ALA A 1 104 ? -18.099 14.571 -32.756 1.00 53.22 104 ALA A O 1
ATOM 808 N N . HIS A 1 105 ? -17.222 16.026 -34.244 1.00 47.53 105 HIS A N 1
ATOM 809 C CA . HIS A 1 105 ? -18.376 16.896 -34.507 1.00 47.53 105 HIS A CA 1
ATOM 810 C C . HIS A 1 105 ? -18.716 17.982 -33.472 1.00 47.53 105 HIS A C 1
ATOM 812 O O . HIS A 1 105 ? -19.623 17.849 -32.661 1.00 47.53 105 HIS A O 1
ATOM 818 N N . HIS A 1 106 ? -18.148 19.166 -33.700 1.00 45.97 106 HIS A N 1
ATOM 819 C CA . HIS A 1 106 ? -18.945 20.365 -33.999 1.00 45.97 106 HIS A CA 1
ATOM 820 C C . HIS A 1 106 ? -18.087 21.269 -34.902 1.00 45.97 106 HIS A C 1
ATOM 822 O O . HIS A 1 106 ? -17.058 21.769 -34.467 1.00 45.97 106 HIS A O 1
ATOM 828 N N . ALA A 1 107 ? -18.277 21.185 -36.223 1.00 51.41 107 ALA A N 1
ATOM 829 C CA . ALA A 1 107 ? -19.191 21.993 -37.049 1.00 51.41 107 ALA A CA 1
ATOM 830 C C . ALA A 1 107 ? -18.465 23.202 -37.661 1.00 51.41 107 ALA A C 1
ATOM 832 O O . ALA A 1 107 ? -17.975 24.053 -36.892 1.00 51.41 107 ALA A O 1
#

=== Feature glossary ===
Annotated list of the representations used here:

Nearest PDB structures. The Foldseek neighbor list gives the closest experimentally determined structures in the PDB, ranked by structura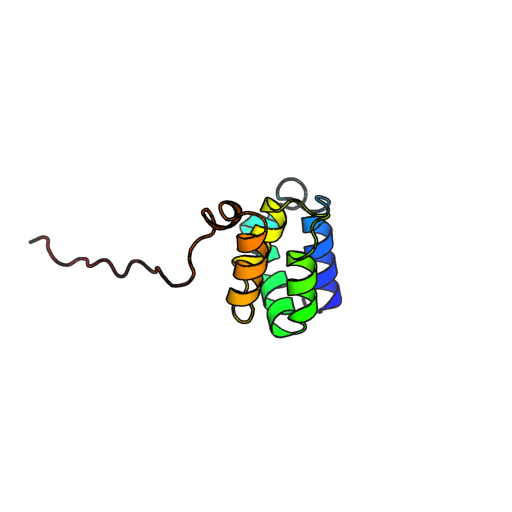l alignment. TM-score near 1 means near-identical fold; near 0.3 means only rough topology match. This is how one finds what a novel AlphaFold prediction most resembles in the solved-structure universe.

Foldseek 3Di. Foldseek's 3Di representation compresses backbone geometry into a per-residue letter drawn from a learned twenty-state alphabet. It captures the tertiary interaction pattern around each residue — which residues are packed against it in space, regardless of where they are in sequence.

Radius of gyration, Cα contacts, bounding box. Radius of gyration (Rg) is the root-mean-square distance of Cα atoms from their centroid — a single number for overall size and compactness. A globular domain of N residues has Rg ≈ 2.2·N^0.38 Å; an extended or disordered chain has a much larger Rg. The Cα contact count is the number of residue pairs whose Cα atoms are within 8 Å and are more than four positions apart in sequence — a standard proxy for tertiary packing density. The bounding box is the smallest axis-aligned box enclosing all Cα atoms.

InterPro / GO / CATH / organism. The annotation block draws on four external resources. InterPro: which protein families and domains the sequence belongs to. GO: standardized terms for what the protein does, what process it participates in, and where in the cell it acts. CATH: which structural fold it has in the CATH hierarchy. Organism: the species of origin.

mmCIF coordinates. The mmCIF block holds the 3D Cartesian coordinates of each backbone atom (N, Cα, C, O) in ångströms. mmCIF is the PDB's canonical archive format — a tagged-loop text representation of the atomic model.

pLDDT. pLDDT is the predicted lDDT-Cα score: AlphaFold's confidence that the local environment of each residue (all inter-atomic distances within 15 Å) is correctly placed. It is a per-residue number between 0 and 100, with higher meaning more reliable.

Backbone torsions (φ/ψ). φ (phi) and ψ (psi) are the two rotatable backbone dihedrals per residue: φ is the C(i-1)–N–Cα–C torsion, ψ is the N–Cα–C–N(i+1) torsion, both in degrees on (−180°, 180°]. α-helical residues cluster near (−60°, −45°); β-strand residues near (−120°, +130°). A Ramachandran plot is simply a scatter of (φ, ψ) for every residue.

B-factor. For experimental (PDB) structures, the B-factor (temperature factor) quantifies the positional spread of each atom in the crystal — a combination of thermal vibration and static disorder — in units of Å². High B-factors mark flexible loops or poorly resolved regions; low B-factors mark the rigid, well-ordered core.

Secondary structure (3-state, P-SEA). SS3 is a coarse helix/strand/coil call (letters a/b/c) made by the P-SEA algorithm from inter-Cα distances and dihedrals. It is less detailed than DSSP but needs only Cα positions.

Predicted aligned error. Predicted aligned error is AlphaFold's pairwise confidence. Unlike pLDDT (per-residue), PAE is per-residue-pair and captures whether two parts of the structure are correctly placed relative to each other. Units are ångströms of expected positional error.

Solvent-accessible surface area. Solvent-accessible surface area (SASA) is the area in Å² traced out by the centre of a 1.4 Å probe sphere (a water molecule) rolled over the protein's van der Waals surface (Shrake–Rupley / Lee–Richards construction). Buried residues have near-zero SASA; fully exposed residues can exceed 200 Å². The total SASA scales roughly with the number of surface residues.

Secondary structure (8-state, DSSP). The SS8 string is DSSP's per-residue secondary-structure call. α-helix (H) means an i→i+4 H-bond ladder; β-strand (E) means the residue participates in a β-sheet; 3₁₀ (G) and π (I) are tighter and wider helices; T/S are turns/bends; '-' is loop.

Rendered structure images. Structure images are PyMOL renders from six orthogonal camera directions. Cartoon representation draws helices as coils and strands as arrows; sticks shows the backbone as bonds; surface shows the solvent-excluded envelope. Rainbow coloring maps sequence position to hue (blue→red, N→C); chain coloring assigns a distinct color per polypeptide.

Sequence. The amino-acid sequence is the protein's primary structure: the linear order of residues from the N-terminus to the C-terminus, written in one-letter code. Everything else here — the 3D coordinates, the secondary structure, the domain annotations — is ultimately a consequence of this string.

Contact-map, Ramachandran, and PAE plots. Three diagnostic plots accompany the record. The Cα contact map visualizes the tertiary structure as a 2D adjacency matrix (8 Å cutoff, sequence-local contacts suppressed). The Ramachandran plot shows the distribution of backbone (φ, ψ) torsions, with points in the α and β basins reflecting secondary structure content. The PAE plot shows AlphaFold's inter-residue confidence as a color matrix.